Protein AF-A0A2A2UT32-F1 (afdb_monomer_lite)

Foldseek 3Di:
DDPVVVVVVLVVDPDDQDEAEDQDPVSVVVCVVVVHPYYDYDPVSVVVVVD

Structure (mmCIF, N/CA/C/O backbone):
data_AF-A0A2A2UT32-F1
#
_entry.id   AF-A0A2A2UT32-F1
#
loop_
_atom_site.group_PDB
_atom_site.id
_atom_site.type_symbol
_atom_site.label_atom_id
_atom_site.label_alt_id
_atom_site.label_comp_id
_atom_site.label_asym_id
_atom_site.label_entity_id
_atom_site.label_seq_id
_atom_site.pdbx_PDB_ins_code
_atom_site.Cartn_x
_atom_site.Cartn_y
_atom_site.Cartn_z
_atom_site.occupancy
_atom_site.B_iso_or_equiv
_atom_site.auth_seq_id
_atom_site.auth_comp_id
_atom_site.auth_asym_id
_atom_site.auth_atom_id
_atom_site.pdbx_PDB_model_num
ATOM 1 N N . MET A 1 1 ? 0.456 19.309 3.663 1.00 62.38 1 MET A N 1
ATOM 2 C CA . MET A 1 1 ? 1.061 18.168 4.391 1.00 62.38 1 MET A CA 1
ATOM 3 C C . MET A 1 1 ? 1.890 17.358 3.413 1.00 62.38 1 MET A C 1
ATOM 5 O O . MET A 1 1 ? 1.501 17.275 2.256 1.00 62.38 1 MET A O 1
ATOM 9 N N . ALA A 1 2 ? 3.024 16.807 3.844 1.00 87.94 2 ALA A N 1
ATOM 10 C CA . ALA A 1 2 ? 3.820 15.914 3.003 1.00 87.94 2 ALA A CA 1
ATOM 11 C C . ALA A 1 2 ? 3.137 14.539 2.880 1.00 87.94 2 ALA A C 1
ATOM 13 O O . ALA A 1 2 ? 2.503 14.088 3.835 1.00 87.94 2 ALA A O 1
ATOM 14 N N . LEU A 1 3 ? 3.304 13.858 1.739 1.00 88.38 3 LEU A N 1
ATOM 15 C CA . LEU A 1 3 ? 2.747 12.515 1.502 1.00 88.38 3 LEU A CA 1
ATOM 16 C C . LEU A 1 3 ? 3.179 11.508 2.577 1.00 88.38 3 LEU A C 1
ATOM 18 O O . LEU A 1 3 ? 2.378 10.687 3.012 1.00 88.38 3 LEU A O 1
ATOM 22 N N . SER A 1 4 ? 4.417 11.621 3.062 1.00 87.69 4 SER A N 1
ATOM 23 C CA . SER A 1 4 ? 4.945 10.788 4.145 1.00 87.69 4 SER A CA 1
ATOM 24 C C . SER A 1 4 ? 4.172 10.955 5.456 1.00 87.69 4 SER A C 1
ATOM 26 O O . SER A 1 4 ? 3.920 9.967 6.141 1.00 87.69 4 SER A O 1
ATOM 28 N N . THR A 1 5 ? 3.755 12.178 5.798 1.00 91.81 5 THR A N 1
ATOM 29 C CA . THR A 1 5 ? 2.948 12.461 6.994 1.00 91.81 5 THR A CA 1
ATOM 30 C C . THR A 1 5 ? 1.535 11.901 6.850 1.00 91.81 5 THR A C 1
ATOM 32 O O . THR A 1 5 ? 1.036 11.271 7.779 1.00 91.81 5 THR A O 1
ATOM 35 N N . THR A 1 6 ? 0.911 12.071 5.681 1.00 92.50 6 THR A N 1
ATOM 36 C CA . THR A 1 6 ? -0.422 11.520 5.392 1.00 92.50 6 THR A CA 1
ATOM 37 C C . THR A 1 6 ? -0.416 9.994 5.449 1.00 92.50 6 THR A C 1
ATOM 39 O O . THR A 1 6 ? -1.269 9.398 6.100 1.00 92.50 6 THR A O 1
ATOM 42 N N . PHE A 1 7 ? 0.581 9.350 4.838 1.00 92.56 7 PHE A N 1
ATOM 43 C CA . PHE A 1 7 ? 0.723 7.895 4.876 1.00 92.56 7 PHE A CA 1
ATOM 44 C C . PHE A 1 7 ? 0.963 7.381 6.300 1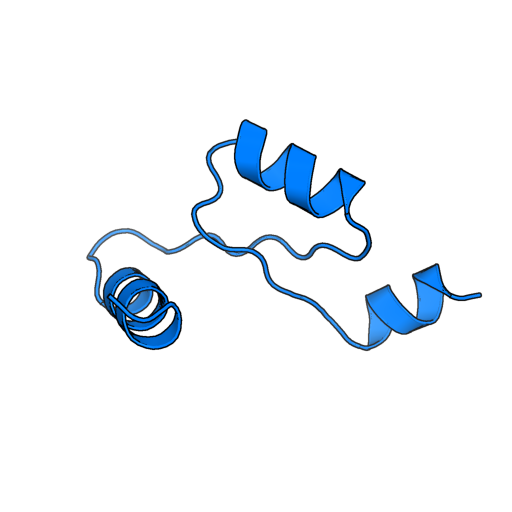.00 92.56 7 PHE A C 1
ATOM 46 O O . PHE A 1 7 ? 0.370 6.379 6.691 1.00 92.56 7 PHE A O 1
ATOM 53 N N . ASN A 1 8 ? 1.758 8.089 7.111 1.00 94.00 8 ASN A N 1
ATOM 54 C CA . ASN A 1 8 ? 1.938 7.743 8.524 1.00 94.00 8 ASN A CA 1
ATOM 55 C C . ASN A 1 8 ? 0.621 7.814 9.305 1.00 94.00 8 ASN A C 1
ATOM 57 O O . ASN A 1 8 ? 0.312 6.904 10.067 1.00 94.00 8 ASN A O 1
ATOM 61 N N . ALA A 1 9 ? -0.181 8.858 9.083 1.00 94.44 9 ALA A N 1
ATOM 62 C CA . ALA A 1 9 ? -1.483 8.990 9.732 1.00 94.44 9 ALA A CA 1
ATOM 63 C C . ALA A 1 9 ? -2.419 7.820 9.375 1.00 94.44 9 ALA A C 1
ATOM 65 O O . ALA A 1 9 ? -3.085 7.278 10.255 1.00 94.44 9 ALA A O 1
ATOM 66 N N . LEU A 1 10 ? -2.401 7.362 8.117 1.00 93.25 10 LEU A N 1
ATOM 67 C CA . LEU A 1 10 ? -3.160 6.184 7.682 1.00 93.25 10 LEU A CA 1
ATOM 68 C C . LEU A 1 10 ? -2.718 4.880 8.374 1.00 93.25 10 LEU A C 1
ATOM 70 O O . LEU A 1 10 ? -3.531 3.968 8.486 1.00 93.25 10 LEU A O 1
ATOM 74 N N . HIS A 1 11 ? -1.473 4.775 8.857 1.00 93.56 11 HIS A N 1
ATOM 75 C CA . HIS A 1 11 ? -0.998 3.609 9.626 1.00 93.56 11 HIS A CA 1
ATOM 76 C C . HIS A 1 11 ? -1.421 3.640 11.096 1.00 93.56 11 HIS A C 1
ATOM 78 O O . HIS A 1 11 ? -1.402 2.607 11.759 1.00 93.56 11 HIS A O 1
ATOM 84 N N . GLN A 1 12 ? -1.765 4.817 11.618 1.00 94.88 12 GLN A N 1
ATOM 85 C CA . GLN A 1 12 ? -2.114 5.015 13.027 1.00 94.88 12 GLN A CA 1
ATOM 86 C C . GLN A 1 12 ? -3.626 4.991 13.285 1.00 94.88 12 GLN A C 1
ATOM 88 O O . GLN A 1 12 ? -4.055 5.074 14.434 1.00 94.88 12 GLN A O 1
ATOM 93 N N . GLN A 1 13 ? -4.444 4.902 12.235 1.00 92.94 13 GLN A N 1
ATOM 94 C CA . GLN A 1 13 ? -5.896 4.854 12.367 1.00 92.94 13 GLN A CA 1
ATOM 95 C C . GLN A 1 13 ? -6.369 3.521 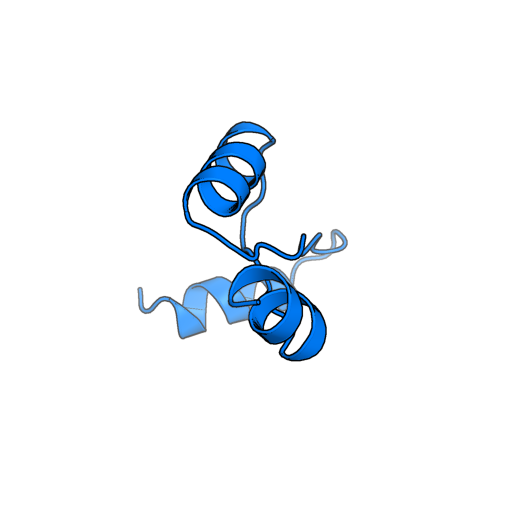12.980 1.00 92.94 13 GLN A C 1
ATOM 97 O O . GLN A 1 13 ? -5.695 2.499 12.893 1.00 92.94 13 GLN A O 1
ATOM 102 N N . SER A 1 14 ? -7.561 3.516 13.579 1.00 92.56 14 SER A N 1
ATOM 103 C CA . SER A 1 14 ? -8.121 2.310 14.211 1.00 92.56 14 SER A CA 1
ATOM 104 C C . SER A 1 14 ? -8.605 1.258 13.207 1.00 92.56 14 SER A C 1
ATOM 106 O O . SER A 1 14 ? -8.673 0.077 13.541 1.00 92.56 14 SER A O 1
ATOM 108 N N . ALA A 1 15 ? -8.974 1.681 11.996 1.00 91.75 15 ALA A N 1
ATOM 109 C CA . ALA A 1 15 ? -9.402 0.784 10.931 1.00 91.75 15 ALA A CA 1
ATOM 110 C C . ALA A 1 15 ? -8.189 0.193 10.187 1.00 91.75 15 ALA A C 1
ATOM 112 O O .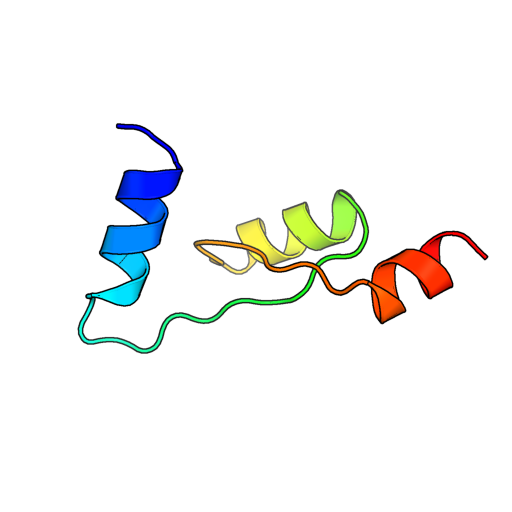 ALA A 1 15 ? -7.208 0.900 9.959 1.00 91.75 15 ALA A O 1
ATOM 113 N N . PRO A 1 16 ? -8.234 -1.078 9.756 1.00 91.38 16 PRO A N 1
ATOM 114 C CA . PRO A 1 16 ? -7.180 -1.635 8.918 1.00 91.38 16 PRO A CA 1
ATOM 115 C C . PRO A 1 16 ? -6.993 -0.818 7.633 1.00 91.38 16 PRO A C 1
ATOM 117 O O . PRO A 1 16 ? -7.950 -0.568 6.901 1.00 91.38 16 PRO A O 1
ATOM 120 N N . LEU A 1 17 ? -5.750 -0.430 7.347 1.00 92.31 17 LEU A N 1
ATOM 121 C CA . LEU A 1 17 ? -5.395 0.219 6.090 1.00 92.31 17 LEU A CA 1
ATOM 122 C C . LEU A 1 17 ? -5.236 -0.837 4.992 1.00 92.31 17 LEU A C 1
ATOM 124 O O . LEU A 1 17 ? -4.324 -1.663 5.041 1.00 92.31 17 LEU A O 1
ATOM 128 N N . PHE A 1 18 ? -6.094 -0.781 3.977 1.00 92.69 18 PHE A N 1
ATOM 129 C CA . PHE A 1 18 ? -5.959 -1.617 2.788 1.00 92.69 18 PHE A CA 1
ATOM 130 C C . PHE A 1 18 ? -4.996 -0.973 1.788 1.00 92.69 18 PHE A C 1
ATOM 132 O O . PHE A 1 18 ? -5.225 0.141 1.323 1.00 92.69 18 PHE A O 1
ATOM 139 N N . LEU A 1 19 ? -3.929 -1.701 1.447 1.00 93.38 19 LEU A N 1
ATOM 140 C CA . LEU A 1 19 ? -2.934 -1.306 0.451 1.00 93.38 19 LEU A CA 1
ATOM 141 C C . LEU A 1 19 ? -2.924 -2.322 -0.687 1.00 93.38 19 LEU A C 1
ATOM 143 O O . LEU A 1 19 ? -2.320 -3.390 -0.582 1.00 93.38 19 LEU A O 1
ATOM 147 N N . ALA A 1 20 ? -3.617 -1.992 -1.773 1.00 92.38 20 ALA A N 1
ATOM 148 C CA . ALA A 1 20 ? -3.586 -2.801 -2.981 1.00 92.38 20 ALA A CA 1
ATOM 149 C C . ALA A 1 20 ? -2.291 -2.540 -3.760 1.00 92.38 20 ALA A C 1
ATOM 151 O O . ALA A 1 20 ? -1.822 -1.403 -3.851 1.00 92.38 20 ALA A O 1
ATOM 152 N N . ASN A 1 21 ? -1.722 -3.601 -4.331 1.00 92.19 21 ASN A N 1
ATOM 153 C CA . ASN A 1 21 ? -0.567 -3.470 -5.206 1.00 92.19 21 ASN A CA 1
ATOM 154 C C . ASN A 1 21 ? -1.002 -2.972 -6.589 1.00 92.19 21 ASN A C 1
ATOM 156 O O . ASN A 1 21 ? -1.918 -3.538 -7.181 1.00 92.19 21 ASN A O 1
ATOM 160 N N . CYS A 1 22 ? -0.316 -1.959 -7.112 1.00 91.44 22 CYS A N 1
ATOM 161 C CA . CYS A 1 22 ? -0.412 -1.524 -8.501 1.00 91.44 22 CYS A CA 1
ATOM 162 C C . CYS A 1 22 ? 0.915 -1.761 -9.231 1.00 91.44 22 CYS A C 1
ATOM 164 O O . CYS A 1 22 ? 1.991 -1.628 -8.639 1.00 91.44 22 CYS A O 1
ATOM 166 N N . TRP A 1 23 ? 0.834 -2.071 -10.525 1.00 87.94 23 TRP A N 1
ATOM 167 C CA . TRP A 1 23 ? 2.007 -2.307 -11.381 1.00 87.94 23 TRP A CA 1
ATOM 168 C C . TRP A 1 23 ? 2.050 -1.395 -12.615 1.00 87.94 23 TRP A C 1
ATOM 170 O O . TRP A 1 23 ? 3.021 -1.411 -13.365 1.00 87.94 23 TRP A O 1
ATOM 180 N N . ASP A 1 24 ? 1.028 -0.555 -12.784 1.00 87.00 24 ASP A N 1
ATOM 181 C CA . ASP A 1 24 ? 0.874 0.398 -13.878 1.00 87.00 24 ASP A CA 1
ATOM 182 C C . ASP A 1 24 ? -0.080 1.550 -13.464 1.00 87.00 24 ASP A C 1
ATOM 184 O O . ASP A 1 24 ? -0.807 1.426 -12.465 1.00 87.00 24 ASP A O 1
ATOM 188 N N . PRO A 1 25 ? -0.102 2.681 -14.199 1.00 89.69 25 PRO A N 1
ATOM 189 C CA . PRO A 1 25 ? -0.966 3.817 -13.873 1.00 89.69 25 PRO A CA 1
ATOM 190 C C . PRO A 1 25 ? -2.470 3.505 -13.914 1.00 89.69 25 PRO A C 1
ATOM 192 O O . PRO A 1 25 ? -3.224 4.063 -13.118 1.00 89.69 25 PRO A O 1
ATOM 195 N N . SER A 1 26 ? -2.922 2.614 -14.803 1.00 90.50 26 SER A N 1
ATOM 196 C CA . SER A 1 26 ? -4.335 2.214 -14.873 1.00 90.50 26 SER A CA 1
ATOM 197 C C . SER A 1 26 ? -4.777 1.440 -13.631 1.00 90.50 26 SER A C 1
ATOM 199 O O . SER A 1 26 ? -5.858 1.696 -13.104 1.00 90.50 26 SER A O 1
ATOM 201 N N . SER A 1 27 ? -3.926 0.560 -13.109 1.00 88.56 27 SER A N 1
ATOM 202 C CA . SER A 1 27 ? -4.137 -0.160 -11.856 1.00 88.56 27 SER A CA 1
ATOM 203 C C . SER A 1 27 ? -4.243 0.811 -10.679 1.00 88.56 27 SER A C 1
ATOM 205 O O . SER A 1 27 ? -5.150 0.682 -9.859 1.00 88.56 27 SER A O 1
ATOM 207 N N . ALA A 1 28 ? -3.372 1.825 -10.614 1.00 91.62 28 ALA A N 1
ATOM 208 C CA . ALA A 1 28 ? -3.451 2.861 -9.581 1.00 91.62 28 ALA A CA 1
ATOM 209 C C . ALA A 1 28 ? -4.764 3.659 -9.666 1.00 91.62 28 ALA A C 1
ATOM 211 O O . ALA A 1 28 ? -5.408 3.888 -8.643 1.00 91.62 28 ALA A O 1
ATOM 212 N N . PHE A 1 29 ? -5.196 4.011 -10.880 1.00 93.25 29 PHE A N 1
ATOM 213 C CA . PHE A 1 29 ? -6.462 4.707 -11.108 1.00 93.25 29 PHE A CA 1
ATOM 214 C C . PHE A 1 29 ? -7.671 3.876 -10.662 1.00 93.25 29 PHE A C 1
ATOM 216 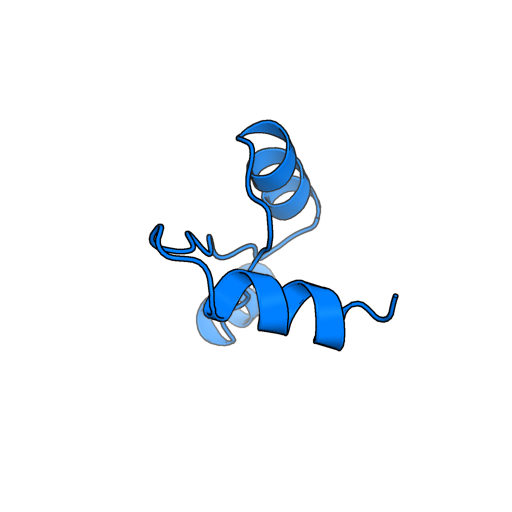O O . PHE A 1 29 ? -8.558 4.384 -9.984 1.00 93.25 29 PHE A O 1
ATOM 223 N N . ILE A 1 30 ? -7.702 2.579 -10.978 1.00 94.62 30 ILE A N 1
ATOM 224 C CA . ILE A 1 30 ? -8.781 1.684 -10.533 1.00 94.62 30 ILE A CA 1
ATOM 225 C C . ILE A 1 30 ? -8.829 1.597 -9.002 1.00 94.62 30 ILE A C 1
ATOM 227 O O . ILE A 1 30 ? -9.915 1.635 -8.424 1.00 94.62 30 ILE A O 1
ATOM 231 N N . ILE A 1 31 ? -7.673 1.511 -8.335 1.00 93.38 31 ILE A N 1
ATOM 232 C CA . ILE A 1 31 ? -7.606 1.454 -6.867 1.00 93.38 31 ILE A CA 1
ATOM 233 C C . ILE A 1 31 ? -8.135 2.750 -6.244 1.00 93.38 31 ILE A C 1
ATOM 235 O O . ILE A 1 31 ? -8.886 2.688 -5.272 1.00 93.38 31 ILE A O 1
ATOM 239 N N . GLU A 1 32 ? -7.804 3.907 -6.816 1.00 93.62 32 GLU A N 1
ATOM 240 C CA . GLU A 1 32 ? -8.357 5.195 -6.383 1.00 93.62 32 GLU A CA 1
ATOM 241 C C . GLU A 1 32 ? -9.886 5.232 -6.543 1.00 93.62 32 GLU A C 1
ATOM 243 O O . GLU A 1 32 ? -10.594 5.566 -5.593 1.00 93.62 32 GLU A O 1
ATOM 248 N N . GLN A 1 33 ? -10.416 4.816 -7.700 1.00 94.94 33 GLN A N 1
ATOM 249 C CA . GLN A 1 33 ? -11.866 4.765 -7.953 1.00 94.94 33 GLN A CA 1
ATOM 250 C C . GLN A 1 33 ? -12.603 3.793 -7.019 1.00 94.94 33 GLN A C 1
ATOM 252 O O . GLN A 1 33 ? -13.764 4.016 -6.680 1.00 94.94 33 GLN A O 1
ATOM 257 N N . ALA A 1 34 ? -11.933 2.732 -6.567 1.00 93.31 34 ALA A N 1
ATOM 258 C CA . ALA A 1 34 ? -12.460 1.797 -5.577 1.00 93.31 34 ALA A CA 1
ATOM 259 C C . ALA A 1 34 ? -12.427 2.345 -4.132 1.00 93.31 34 ALA A C 1
ATOM 261 O O . ALA A 1 34 ? -12.885 1.664 -3.214 1.00 93.31 34 ALA A O 1
ATOM 262 N N . GLY A 1 35 ? -11.900 3.556 -3.915 1.00 93.06 35 GLY A N 1
ATOM 263 C CA . GLY A 1 35 ? -11.792 4.197 -2.600 1.00 93.06 35 GLY A CA 1
ATOM 264 C C . GLY A 1 35 ? -10.478 3.918 -1.866 1.00 93.06 35 GLY A C 1
ATOM 265 O O . GLY A 1 35 ? -10.380 4.172 -0.664 1.00 93.06 35 GLY A O 1
ATOM 266 N N . GLY A 1 36 ? -9.465 3.391 -2.556 1.00 91.69 36 GLY A N 1
ATOM 267 C CA . GLY A 1 36 ? -8.135 3.176 -1.996 1.00 91.69 36 GLY A CA 1
ATOM 268 C C . GLY A 1 36 ? -7.465 4.495 -1.609 1.00 91.69 36 GLY A C 1
ATOM 269 O O . GLY A 1 36 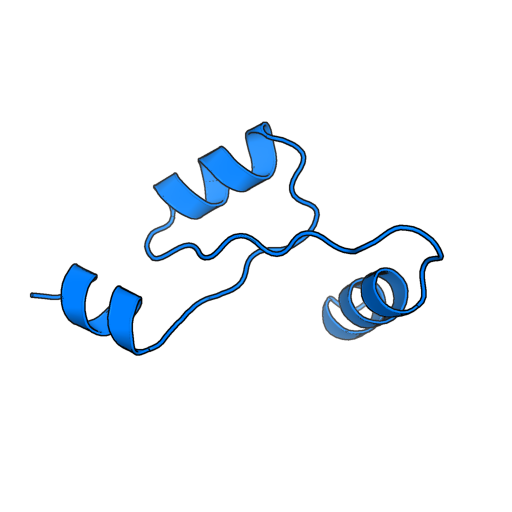? -7.331 5.402 -2.424 1.00 91.69 36 GLY A O 1
ATOM 270 N N . GLN A 1 37 ? -7.014 4.596 -0.358 1.00 92.50 37 GLN A N 1
ATOM 271 C CA . GLN A 1 37 ? -6.359 5.805 0.165 1.00 92.50 37 GLN A CA 1
ATOM 272 C C . GLN A 1 37 ? -4.846 5.833 -0.093 1.00 92.50 37 GLN A C 1
ATOM 274 O O . GLN A 1 37 ? -4.205 6.872 0.062 1.00 92.50 37 GLN A O 1
ATOM 279 N N . ALA A 1 38 ? -4.267 4.685 -0.444 1.00 92.38 38 ALA A N 1
ATOM 280 C CA . ALA A 1 38 ? -2.869 4.527 -0.806 1.00 92.38 38 ALA A CA 1
ATOM 281 C C . ALA A 1 38 ? -2.681 3.249 -1.639 1.00 92.38 38 ALA A C 1
ATOM 283 O O . ALA A 1 38 ? -3.478 2.312 -1.560 1.00 92.38 38 ALA A O 1
ATOM 284 N N . VAL A 1 39 ? -1.606 3.218 -2.423 1.00 92.44 39 VAL A N 1
ATOM 285 C CA . VAL A 1 39 ? -1.210 2.074 -3.252 1.00 92.44 39 VAL A CA 1
ATOM 286 C C . VAL A 1 39 ? 0.148 1.551 -2.805 1.00 92.44 39 VAL A C 1
ATOM 288 O O . VAL A 1 39 ? 0.982 2.302 -2.294 1.00 92.44 39 VAL A O 1
ATOM 291 N N . ALA A 1 40 ? 0.370 0.261 -3.006 1.00 91.69 40 ALA A N 1
ATOM 292 C CA . ALA A 1 40 ? 1.661 -0.381 -2.8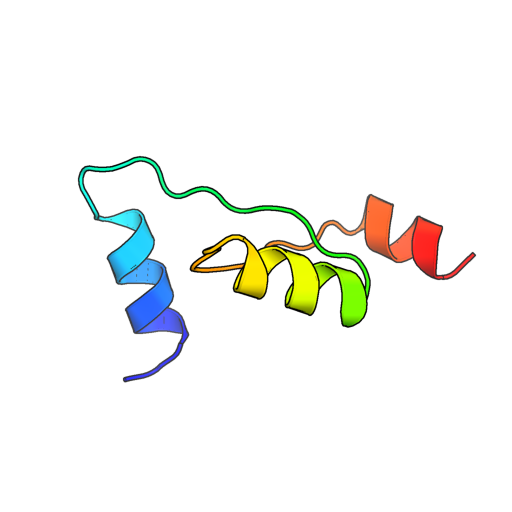25 1.00 91.69 40 ALA A CA 1
ATOM 293 C C . ALA A 1 40 ? 2.214 -0.852 -4.175 1.00 91.69 40 ALA A C 1
ATOM 295 O O . ALA A 1 40 ? 1.499 -0.952 -5.170 1.00 91.69 40 ALA A O 1
ATOM 296 N N . THR A 1 41 ? 3.509 -1.145 -4.215 1.00 90.62 41 THR A N 1
ATOM 297 C CA . THR A 1 41 ? 4.168 -1.737 -5.383 1.00 90.62 41 THR A CA 1
ATOM 298 C C . THR A 1 41 ? 5.034 -2.896 -4.927 1.00 90.62 41 THR A C 1
ATOM 300 O O . THR A 1 41 ? 5.621 -2.846 -3.846 1.00 90.62 41 THR A O 1
ATOM 303 N N . THR A 1 42 ? 5.193 -3.905 -5.777 1.00 88.38 42 THR A N 1
ATOM 304 C CA . THR A 1 42 ? 6.069 -5.054 -5.509 1.00 88.38 42 THR A CA 1
ATOM 305 C C . THR A 1 42 ? 7.076 -5.212 -6.631 1.00 88.38 42 THR A C 1
ATOM 307 O O . THR A 1 42 ? 6.681 -5.193 -7.797 1.00 88.38 42 THR A O 1
ATOM 310 N N . SER A 1 43 ? 8.341 -5.460 -6.293 1.00 80.69 43 SER A N 1
ATOM 311 C CA . SER A 1 43 ? 9.405 -5.702 -7.275 1.00 80.69 43 SER A CA 1
ATOM 312 C C . SER A 1 43 ? 9.077 -6.855 -8.225 1.00 80.69 43 SER A C 1
ATOM 314 O O . SER A 1 43 ? 9.284 -6.723 -9.422 1.00 80.69 43 SER A O 1
ATOM 316 N N . TRP A 1 44 ? 8.487 -7.946 -7.729 1.00 78.12 44 TRP A N 1
ATOM 317 C CA . TRP A 1 44 ? 8.117 -9.089 -8.570 1.00 78.12 44 TRP A CA 1
ATOM 318 C C . TRP A 1 44 ? 7.050 -8.744 -9.622 1.00 78.12 44 TRP A C 1
ATOM 320 O O . TRP A 1 44 ? 7.234 -9.035 -10.801 1.00 78.12 44 TRP A O 1
ATOM 330 N N . GLY A 1 45 ? 5.973 -8.059 -9.222 1.00 72.19 45 GLY A N 1
ATOM 331 C CA . GLY A 1 45 ? 4.933 -7.616 -10.157 1.00 72.19 45 GLY A CA 1
ATOM 332 C C . GLY A 1 45 ? 5.425 -6.562 -11.153 1.00 72.19 45 GLY A C 1
ATOM 333 O O . GLY A 1 45 ? 5.094 -6.634 -12.331 1.00 72.19 45 GLY A O 1
ATOM 334 N N . MET A 1 46 ? 6.294 -5.643 -10.717 1.00 77.06 46 MET A N 1
ATOM 335 C CA . MET A 1 46 ? 6.919 -4.656 -11.607 1.00 77.06 46 MET A CA 1
ATOM 336 C C . MET A 1 46 ? 7.862 -5.303 -12.629 1.00 77.06 46 MET A C 1
ATOM 338 O O . MET A 1 46 ? 7.910 -4.853 -13.773 1.00 77.06 46 MET A O 1
ATOM 342 N N . SER A 1 47 ? 8.607 -6.345 -12.243 1.00 76.38 47 SER A N 1
ATOM 343 C CA . SER A 1 47 ? 9.459 -7.102 -13.169 1.00 76.38 47 SER A CA 1
ATOM 344 C C . SER A 1 47 ? 8.635 -7.879 -14.194 1.00 76.38 47 SER A C 1
ATOM 346 O O . SER A 1 47 ? 8.991 -7.883 -15.366 1.00 76.38 47 SER A O 1
ATOM 348 N N . ASN A 1 48 ? 7.516 -8.487 -13.782 1.00 71.62 48 ASN A N 1
ATOM 349 C CA . ASN A 1 48 ? 6.627 -9.209 -14.697 1.00 71.62 48 ASN A CA 1
ATOM 350 C C . ASN A 1 48 ? 5.839 -8.281 -15.636 1.00 71.62 48 ASN A C 1
ATOM 352 O O . ASN A 1 48 ? 5.502 -8.699 -16.735 1.00 71.62 48 ASN A O 1
ATOM 356 N N . HIS A 1 49 ? 5.538 -7.045 -15.228 1.00 69.50 49 HIS A N 1
ATOM 357 C CA . HIS A 1 49 ? 4.869 -6.065 -16.094 1.00 69.50 49 HIS A CA 1
ATOM 358 C C . HIS A 1 49 ? 5.801 -5.494 -17.183 1.00 69.50 49 HIS A C 1
ATOM 360 O O . HIS A 1 49 ? 5.335 -5.023 -18.213 1.00 69.50 49 HIS A O 1
ATOM 366 N N . GLN A 1 50 ? 7.121 -5.516 -16.964 1.00 63.84 50 GLN A N 1
ATOM 367 C CA . GLN A 1 50 ? 8.126 -5.026 -17.922 1.00 63.84 50 GLN A CA 1
ATOM 368 C C . GLN A 1 50 ? 8.639 -6.108 -18.897 1.00 63.84 50 GLN A C 1
ATOM 370 O O . GLN A 1 50 ? 9.560 -5.820 -19.662 1.00 63.84 50 GLN A O 1
ATOM 375 N N . GLY A 1 51 ? 8.097 -7.332 -18.834 1.00 48.88 51 GLY A N 1
ATOM 376 C CA . GLY A 1 51 ? 8.520 -8.492 -19.630 1.00 48.88 51 GLY A CA 1
ATOM 377 C C . GLY A 1 51 ? 7.756 -8.658 -20.934 1.00 48.88 51 GLY A C 1
ATOM 378 O O . GLY A 1 51 ? 6.508 -8.616 -20.884 1.00 48.88 51 GLY A O 1
#

Radius of gyration: 12.44 Å; chains: 1; bounding box: 22×27×34 Å

Sequence (51 aa):
MALSTTFNALHQQSAPLFLANCWDPSSAFIIEQAGGQAVATTSWGMSNHQG

pLDDT: mean 87.57, std 9.71, range [48.88, 94.94]

Secondary structure (DSSP, 8-state):
--HHHHHHHHHHSSS----EE-SSHHHHHHHHHTT-S-EE--HHHHHHHT-